Protein AF-A0A2S2NQ32-F1 (afdb_monomer_lite)

Foldseek 3Di:
DDPPDDPDPDPDDPQKDWDQDPCPPPDRFIWIAGNFDRDIDRDPVCVVVCVVPPDGDCDPVNVVVVVVVVVVVVVVVVVVVVVVVVVVVVVVVVVVVVVVVVVVVPPPPPDPPPPPDDD

Organism: Schizaphis graminum (NCBI:txid13262)

pLDDT: mean 71.57, std 14.32, range [39.19, 91.56]

Structure (mmCIF, N/CA/C/O backbone):
data_AF-A0A2S2NQ32-F1
#
_entry.id   AF-A0A2S2NQ32-F1
#
loop_
_atom_site.group_PDB
_atom_site.id
_atom_site.type_symbol
_atom_site.label_atom_id
_atom_site.label_alt_id
_atom_site.label_comp_id
_atom_site.label_asym_id
_atom_site.label_entity_id
_atom_site.label_seq_id
_atom_site.pdbx_PDB_ins_code
_atom_site.Cartn_x
_atom_site.Cartn_y
_atom_site.Cartn_z
_atom_site.occupancy
_atom_site.B_iso_or_equiv
_atom_site.auth_seq_id
_atom_site.auth_comp_id
_atom_site.auth_asym_id
_atom_site.auth_atom_id
_atom_site.pdbx_PDB_model_num
ATOM 1 N N . MET A 1 1 ? 48.044 15.699 -13.638 1.00 43.38 1 MET A N 1
ATOM 2 C CA . MET A 1 1 ? 47.416 14.670 -12.779 1.00 43.38 1 MET A CA 1
ATOM 3 C C . MET A 1 1 ? 45.941 14.595 -13.127 1.00 43.38 1 MET A C 1
ATOM 5 O O . MET A 1 1 ? 45.157 15.429 -12.687 1.00 43.38 1 MET A O 1
ATOM 9 N N . GLU A 1 2 ? 45.592 13.663 -14.004 1.00 52.75 2 GLU A N 1
ATOM 10 C CA . GLU A 1 2 ? 44.228 13.466 -14.485 1.00 52.75 2 GLU A CA 1
ATOM 11 C C . GLU A 1 2 ? 43.425 12.747 -13.394 1.00 52.75 2 GLU A C 1
ATOM 13 O O . GLU A 1 2 ? 43.800 11.669 -12.929 1.00 52.75 2 GLU A O 1
ATOM 18 N N . LYS A 1 3 ? 42.370 13.391 -12.887 1.00 52.25 3 LYS A N 1
ATOM 19 C CA . LYS A 1 3 ? 41.535 12.819 -11.828 1.00 52.25 3 LYS A CA 1
ATOM 20 C C . LYS A 1 3 ? 40.722 11.676 -12.428 1.00 52.25 3 LYS A C 1
ATOM 22 O O . LYS A 1 3 ? 39.690 11.919 -13.048 1.00 52.25 3 LYS A O 1
ATOM 27 N N . VAL A 1 4 ? 41.179 10.444 -12.215 1.00 55.91 4 VAL A N 1
ATOM 28 C CA . VAL A 1 4 ? 40.434 9.217 -12.522 1.00 55.91 4 VAL A CA 1
ATOM 29 C C . VAL A 1 4 ? 39.091 9.280 -11.790 1.00 55.91 4 VAL A C 1
ATOM 31 O O . VAL A 1 4 ? 39.010 9.101 -10.572 1.00 55.91 4 VAL A O 1
ATOM 34 N N . GLN A 1 5 ? 38.028 9.612 -12.523 1.00 61.28 5 GLN A N 1
ATOM 35 C CA . GLN A 1 5 ? 36.674 9.604 -11.987 1.00 61.28 5 GLN A CA 1
ATOM 36 C C . GLN A 1 5 ? 36.312 8.158 -11.654 1.00 61.28 5 GLN A C 1
ATOM 38 O O . GLN A 1 5 ? 36.263 7.296 -12.529 1.00 61.28 5 GLN A O 1
ATOM 43 N N . LYS A 1 6 ? 36.075 7.887 -10.367 1.00 56.34 6 LYS A N 1
ATOM 44 C CA . LYS A 1 6 ? 35.611 6.578 -9.898 1.00 56.34 6 LYS A CA 1
AT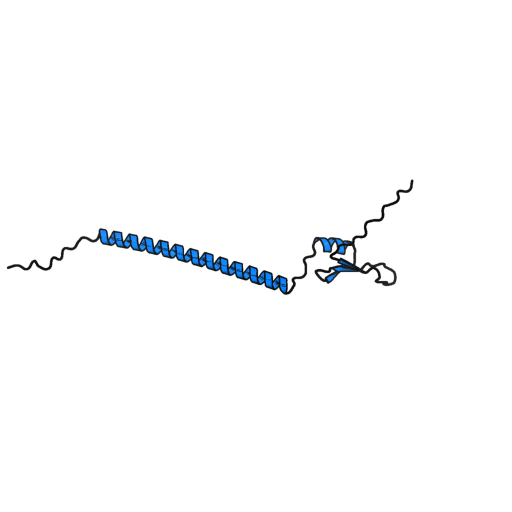OM 45 C C . LYS A 1 6 ? 34.340 6.185 -10.669 1.00 56.34 6 LYS A C 1
ATOM 47 O O . LYS A 1 6 ? 33.470 7.046 -10.842 1.00 56.34 6 LYS A O 1
ATOM 52 N N . PRO A 1 7 ? 34.192 4.918 -11.097 1.00 55.25 7 PRO A N 1
ATOM 53 C CA . PRO A 1 7 ? 32.995 4.477 -11.799 1.00 55.25 7 PRO A CA 1
ATOM 54 C C . PRO A 1 7 ? 31.773 4.739 -10.915 1.00 55.25 7 PRO A C 1
ATOM 56 O O . PRO A 1 7 ? 31.701 4.282 -9.771 1.00 55.25 7 PRO A O 1
ATOM 59 N N . LYS A 1 8 ? 30.827 5.538 -11.426 1.00 62.59 8 LYS A N 1
ATOM 60 C CA . LYS A 1 8 ? 29.563 5.812 -10.735 1.00 62.59 8 LYS A CA 1
ATOM 61 C C . LYS A 1 8 ? 28.878 4.469 -10.491 1.00 62.59 8 LYS A C 1
ATOM 63 O O . LYS A 1 8 ? 28.650 3.720 -11.439 1.00 62.59 8 LYS A O 1
ATOM 68 N N . LYS A 1 9 ? 28.580 4.164 -9.221 1.00 60.97 9 LYS A N 1
ATOM 69 C CA . LYS A 1 9 ? 27.850 2.951 -8.833 1.00 60.97 9 LYS A CA 1
ATOM 70 C C . LYS A 1 9 ? 26.595 2.853 -9.696 1.00 60.97 9 LYS A C 1
ATOM 72 O O . LYS A 1 9 ? 25.771 3.766 -9.689 1.00 60.97 9 LYS A O 1
ATOM 77 N N . ILE A 1 10 ? 26.490 1.770 -10.460 1.00 65.25 10 ILE A N 1
ATOM 78 C CA . ILE A 1 10 ? 25.322 1.491 -11.289 1.00 65.25 10 ILE A CA 1
ATOM 79 C C . ILE A 1 10 ? 24.126 1.406 -10.338 1.00 65.25 10 ILE A C 1
ATOM 81 O O . ILE A 1 10 ? 24.123 0.601 -9.408 1.00 65.25 10 ILE A O 1
ATOM 85 N N . PHE A 1 11 ? 23.146 2.290 -10.527 1.00 67.00 11 PHE A N 1
ATOM 86 C CA . PHE A 1 11 ? 21.887 2.258 -9.790 1.00 67.00 11 PHE A CA 1
ATOM 87 C C . PHE A 1 11 ? 21.207 0.913 -10.079 1.00 67.00 11 PHE A C 1
ATOM 89 O O . PHE A 1 11 ? 20.742 0.689 -11.191 1.00 67.00 11 PHE A O 1
ATOM 96 N N . ASN A 1 12 ? 21.219 -0.003 -9.108 1.00 66.56 12 ASN A N 1
ATOM 97 C CA . ASN A 1 12 ? 20.614 -1.331 -9.226 1.00 66.56 12 ASN A CA 1
ATOM 98 C C . ASN A 1 12 ? 19.696 -1.597 -8.025 1.00 66.56 12 ASN A C 1
ATOM 100 O O . ASN A 1 12 ? 20.055 -2.348 -7.113 1.00 66.56 12 ASN A O 1
ATOM 104 N N . PRO A 1 13 ? 18.548 -0.909 -7.943 1.00 72.19 13 PRO A N 1
ATOM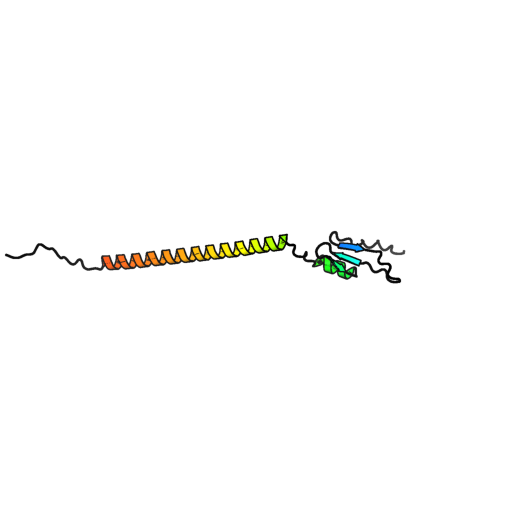 105 C CA . PRO A 1 13 ? 17.581 -1.196 -6.901 1.00 72.19 13 PRO A CA 1
ATOM 106 C C . PRO A 1 13 ? 16.965 -2.585 -7.107 1.00 72.19 13 PRO A C 1
ATOM 108 O O . PRO A 1 13 ? 16.488 -2.914 -8.188 1.00 72.19 13 PRO A O 1
ATOM 111 N N . GLN A 1 14 ? 16.866 -3.368 -6.033 1.00 75.12 14 GLN A N 1
ATOM 112 C CA . GLN A 1 14 ? 16.308 -4.732 -6.041 1.00 75.12 14 GLN A CA 1
ATOM 113 C C . GLN A 1 14 ? 14.833 -4.810 -6.495 1.00 75.12 14 GLN A C 1
ATOM 115 O O . GLN A 1 14 ? 14.289 -5.886 -6.746 1.00 75.12 14 GLN A O 1
ATOM 120 N N . THR A 1 15 ? 14.165 -3.662 -6.569 1.00 80.31 15 THR A N 1
ATOM 121 C CA . THR A 1 15 ? 12.739 -3.511 -6.865 1.00 80.31 15 THR A CA 1
ATOM 122 C C . THR A 1 15 ? 12.480 -3.092 -8.315 1.00 80.31 15 THR A C 1
ATOM 124 O O . THR A 1 15 ? 11.319 -3.035 -8.728 1.00 80.31 15 THR A O 1
ATOM 127 N N . MET A 1 16 ? 13.533 -2.835 -9.104 1.00 83.12 16 MET A N 1
ATOM 128 C CA . MET A 1 16 ? 13.421 -2.485 -10.520 1.00 83.12 16 MET A CA 1
ATOM 129 C C . MET A 1 16 ? 14.259 -3.407 -11.397 1.00 83.12 16 MET A C 1
ATOM 131 O O . MET A 1 16 ? 15.354 -3.819 -11.032 1.00 83.12 16 MET A O 1
ATOM 135 N N . VAL A 1 17 ? 13.742 -3.691 -12.585 1.00 85.62 17 VAL A N 1
ATOM 136 C CA . VAL A 1 17 ? 14.449 -4.415 -13.640 1.00 85.62 17 VAL A CA 1
ATOM 137 C C . VAL A 1 17 ? 14.853 -3.409 -14.708 1.00 85.62 17 VAL A C 1
ATOM 139 O O . VAL A 1 17 ? 14.014 -2.632 -15.163 1.00 85.62 17 VAL A O 1
ATOM 142 N N . ARG A 1 18 ? 16.133 -3.410 -15.085 1.00 84.81 18 ARG A N 1
ATOM 143 C CA . ARG A 1 18 ? 16.690 -2.568 -16.147 1.00 84.81 18 ARG A CA 1
ATOM 144 C C . ARG A 1 18 ? 16.816 -3.381 -17.433 1.00 84.81 18 ARG A C 1
ATOM 146 O O . ARG A 1 18 ? 17.389 -4.464 -17.417 1.00 84.81 18 ARG A O 1
ATOM 153 N N . TYR A 1 19 ? 16.322 -2.832 -18.532 1.00 81.62 19 TYR A N 1
ATOM 154 C CA . TYR A 1 19 ? 16.471 -3.350 -19.885 1.00 81.62 19 TYR A CA 1
ATOM 155 C C . TYR A 1 19 ? 17.344 -2.373 -20.672 1.00 81.62 19 TYR A C 1
ATOM 157 O O . TYR A 1 19 ? 16.933 -1.245 -20.956 1.00 81.62 19 TYR A O 1
ATOM 165 N N . ASP A 1 20 ? 18.569 -2.800 -20.977 1.00 70.50 20 ASP A N 1
ATOM 166 C CA . ASP A 1 20 ? 19.598 -1.958 -21.598 1.00 70.50 20 ASP A CA 1
ATOM 167 C C . ASP A 1 20 ? 19.606 -1.990 -23.131 1.00 70.50 20 ASP A C 1
ATOM 169 O O . ASP A 1 20 ? 20.306 -1.201 -23.762 1.00 70.50 20 ASP A O 1
ATOM 173 N N . GLU A 1 21 ? 18.783 -2.842 -23.741 1.00 63.41 21 GLU A N 1
ATOM 174 C CA . GLU A 1 21 ? 18.929 -3.222 -25.150 1.00 63.41 21 GLU A CA 1
ATOM 175 C C . GLU A 1 21 ? 17.693 -2.928 -26.005 1.00 63.41 21 GLU A C 1
ATOM 177 O O . GLU A 1 21 ? 17.364 -3.674 -26.925 1.00 63.41 21 GLU A O 1
ATOM 182 N N . VAL A 1 22 ? 1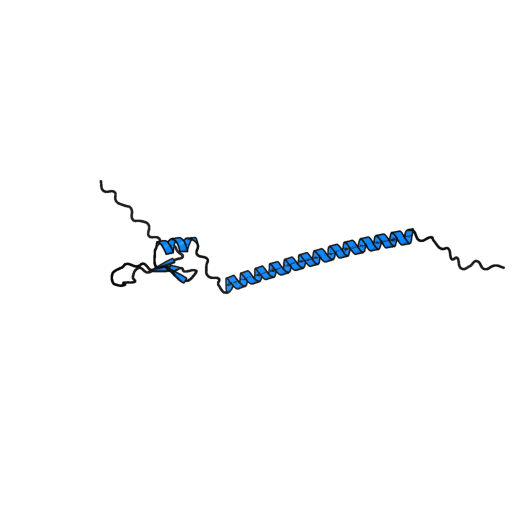6.999 -1.813 -25.764 1.00 59.12 22 VAL A N 1
ATOM 183 C CA . VAL A 1 22 ? 16.027 -1.341 -26.762 1.00 59.12 22 VAL A CA 1
ATOM 184 C C . VAL A 1 22 ? 16.776 -0.517 -27.800 1.00 59.12 22 VAL A C 1
ATOM 186 O O . VAL A 1 22 ? 16.881 0.704 -27.706 1.00 59.12 22 VAL A O 1
ATOM 189 N N . VAL A 1 23 ? 17.351 -1.222 -28.780 1.00 53.75 23 VAL A N 1
ATOM 190 C CA . VAL A 1 23 ? 18.078 -0.664 -29.930 1.00 53.75 23 VAL A CA 1
ATOM 191 C C . VAL A 1 23 ? 17.083 0.023 -30.874 1.00 53.75 23 VAL A C 1
ATOM 193 O O . VAL A 1 23 ? 16.790 -0.432 -31.976 1.00 53.75 23 VAL A O 1
ATOM 196 N N . ALA A 1 24 ? 16.524 1.150 -30.439 1.00 55.53 24 ALA A N 1
ATOM 197 C CA . ALA A 1 24 ? 15.772 2.054 -31.295 1.00 55.53 24 ALA A CA 1
ATOM 198 C C . ALA A 1 24 ? 16.752 3.033 -31.951 1.00 55.53 24 ALA A C 1
ATOM 200 O O . ALA A 1 24 ? 16.918 4.161 -31.500 1.00 55.53 24 ALA A O 1
ATOM 201 N N . LYS A 1 25 ? 17.426 2.538 -32.993 1.00 58.47 25 LYS A N 1
ATOM 202 C CA . LYS A 1 25 ? 18.181 3.217 -34.061 1.00 58.47 25 LYS A CA 1
ATOM 203 C C . LYS A 1 25 ? 19.177 4.349 -33.764 1.00 58.47 25 LYS A C 1
ATOM 205 O O . LYS A 1 25 ? 20.033 4.482 -34.614 1.00 58.47 25 LYS A O 1
ATOM 210 N N . ASN A 1 26 ? 19.155 5.107 -32.665 1.00 53.25 26 ASN A N 1
ATOM 211 C CA . ASN A 1 26 ? 20.183 6.119 -32.345 1.00 53.25 26 ASN A CA 1
ATOM 212 C C . ASN A 1 26 ? 20.238 6.563 -30.867 1.00 53.25 26 ASN A C 1
ATOM 214 O O . ASN A 1 26 ? 21.214 7.196 -30.476 1.00 53.25 26 ASN A O 1
ATOM 218 N N . ASP A 1 27 ? 19.278 6.182 -30.015 1.00 62.78 27 ASP A N 1
ATOM 219 C CA . ASP A 1 27 ? 19.290 6.571 -28.599 1.00 62.78 27 ASP A CA 1
ATOM 220 C C . ASP A 1 27 ? 19.373 5.337 -27.697 1.00 62.78 27 ASP A C 1
ATOM 222 O O . ASP A 1 27 ? 18.472 4.496 -27.696 1.00 62.78 27 ASP A O 1
ATOM 226 N N . LYS A 1 28 ? 20.422 5.242 -26.871 1.00 63.41 28 LYS A N 1
ATOM 227 C CA . LYS A 1 28 ? 20.516 4.243 -25.793 1.00 63.41 28 LYS A CA 1
ATOM 228 C C . LYS A 1 28 ? 19.483 4.565 -24.704 1.00 63.41 28 LYS A C 1
ATOM 230 O O . LYS A 1 28 ? 19.808 5.182 -23.690 1.00 63.41 28 LYS A O 1
ATOM 235 N N . LYS A 1 29 ? 18.221 4.192 -24.919 1.00 69.38 29 LYS A N 1
ATOM 236 C CA . LYS A 1 29 ? 17.141 4.363 -23.939 1.00 69.38 29 LYS A CA 1
ATOM 237 C C . LYS A 1 29 ? 17.099 3.134 -23.037 1.00 69.38 29 LYS A C 1
ATOM 239 O O . LYS A 1 29 ? 16.719 2.053 -23.470 1.00 69.38 29 LYS A O 1
ATOM 244 N N . SER A 1 30 ? 17.499 3.315 -21.777 1.00 76.81 30 SER A N 1
ATOM 245 C CA . SER A 1 30 ? 17.315 2.284 -20.751 1.00 76.81 30 SER A CA 1
ATOM 246 C C . SER A 1 30 ? 15.853 2.272 -20.315 1.00 76.81 30 SER A C 1
ATOM 248 O O . SER A 1 30 ? 15.325 3.289 -19.858 1.00 76.81 30 SER A O 1
ATOM 250 N N . ILE A 1 31 ? 15.193 1.129 -20.477 1.00 86.69 31 ILE A N 1
ATOM 251 C CA . ILE A 1 31 ? 13.835 0.925 -19.978 1.00 86.69 31 ILE A CA 1
ATOM 252 C C . ILE A 1 31 ? 13.928 0.311 -18.589 1.00 86.69 31 ILE A C 1
ATOM 254 O O . ILE A 1 31 ? 14.678 -0.631 -18.358 1.00 86.69 31 ILE A O 1
ATOM 258 N N . TRP A 1 32 ? 13.147 0.834 -17.657 1.00 88.00 32 TRP A N 1
ATOM 259 C CA . TRP A 1 32 ? 13.078 0.354 -16.286 1.00 88.00 32 TRP A CA 1
ATOM 260 C C . TRP A 1 32 ? 11.661 -0.108 -15.990 1.00 88.00 32 TRP A C 1
ATOM 262 O O . TRP A 1 32 ? 10.703 0.589 -16.309 1.00 88.00 32 TRP A O 1
ATOM 272 N N . VAL A 1 33 ? 11.511 -1.265 -15.357 1.00 88.50 33 VAL A N 1
ATOM 273 C CA . VAL A 1 33 ? 10.201 -1.799 -14.971 1.00 88.50 33 VAL A CA 1
ATOM 274 C C . VAL A 1 33 ? 10.179 -2.040 -13.473 1.00 88.50 33 VAL A C 1
ATOM 276 O O . VAL A 1 33 ? 11.062 -2.696 -12.920 1.00 88.50 33 VAL A O 1
ATOM 279 N N . CYS A 1 34 ? 9.170 -1.496 -12.798 1.00 88.69 34 CYS A N 1
ATOM 280 C CA . CYS A 1 34 ? 8.984 -1.714 -11.369 1.00 88.69 34 CYS A CA 1
ATOM 281 C C . CYS A 1 34 ? 8.359 -3.078 -11.092 1.00 88.69 34 CYS A C 1
ATOM 283 O O . CYS A 1 34 ? 7.284 -3.388 -11.596 1.00 88.69 34 CYS A O 1
ATOM 285 N N . LYS A 1 35 ? 8.976 -3.867 -10.211 1.00 85.62 35 LYS A N 1
ATOM 286 C CA . LYS A 1 35 ? 8.459 -5.182 -9.808 1.00 85.62 35 LYS A CA 1
ATOM 287 C C . LYS A 1 35 ? 7.124 -5.096 -9.061 1.00 85.62 35 LYS A C 1
ATOM 289 O O . LYS A 1 35 ? 6.357 -6.052 -9.063 1.00 85.62 35 LYS A O 1
ATOM 294 N N . PHE A 1 36 ? 6.853 -3.973 -8.399 1.00 83.75 36 PHE A N 1
ATOM 295 C CA . PHE A 1 36 ? 5.706 -3.841 -7.502 1.00 83.75 36 PHE A CA 1
ATOM 296 C C . PHE A 1 36 ? 4.443 -3.295 -8.157 1.00 83.75 36 PHE A C 1
ATOM 298 O O . PHE A 1 36 ? 3.342 -3.679 -7.768 1.00 83.75 36 PHE A O 1
ATOM 305 N N . CYS A 1 37 ? 4.584 -2.380 -9.109 1.00 85.94 37 CYS A N 1
ATOM 306 C CA . CYS A 1 37 ? 3.449 -1.753 -9.784 1.00 85.94 37 CYS A CA 1
ATOM 307 C C . CYS A 1 37 ? 3.478 -1.937 -11.304 1.00 85.94 37 CYS A C 1
ATOM 309 O O . CYS A 1 37 ? 2.589 -1.434 -11.983 1.00 85.94 37 CYS A O 1
ATOM 311 N N . LEU A 1 38 ? 4.488 -2.640 -11.836 1.00 86.56 38 LEU A N 1
ATOM 312 C CA . LEU A 1 38 ? 4.664 -2.933 -13.263 1.00 86.56 38 LEU A CA 1
ATOM 313 C C . LEU A 1 38 ? 4.712 -1.682 -14.156 1.00 86.56 38 LEU A C 1
ATOM 315 O O . LEU A 1 38 ? 4.550 -1.769 -15.369 1.00 86.56 38 LEU A O 1
ATOM 319 N N . THR A 1 39 ? 4.963 -0.509 -13.568 1.00 88.12 39 THR A N 1
ATOM 320 C CA . THR A 1 39 ? 5.112 0.739 -14.315 1.00 88.12 39 THR A CA 1
ATOM 321 C C . THR A 1 39 ? 6.418 0.719 -15.097 1.00 88.12 39 THR A C 1
ATOM 323 O O . THR A 1 39 ? 7.481 0.426 -14.541 1.00 88.12 39 THR A O 1
ATOM 326 N N . VAL A 1 40 ? 6.315 1.052 -16.383 1.00 89.06 40 VAL A N 1
ATOM 327 C CA . VAL A 1 40 ? 7.442 1.207 -17.302 1.00 89.06 40 VAL A CA 1
ATOM 328 C C . VAL A 1 40 ? 7.945 2.645 -17.226 1.00 89.06 40 VAL A C 1
ATOM 330 O O . VAL A 1 40 ? 7.171 3.592 -17.354 1.00 89.06 40 VAL A O 1
ATOM 333 N N . LEU A 1 41 ? 9.243 2.815 -17.013 1.00 89.19 41 LEU A N 1
ATOM 334 C CA . LEU A 1 41 ? 9.910 4.101 -16.865 1.00 89.19 41 LEU A CA 1
ATOM 335 C C . LEU A 1 41 ? 11.024 4.196 -17.902 1.00 89.19 41 LEU A C 1
ATOM 337 O O . LEU A 1 41 ? 11.857 3.303 -18.031 1.00 89.19 41 LEU A O 1
ATOM 341 N N . LEU A 1 42 ? 11.038 5.299 -18.641 1.00 87.69 42 LEU A N 1
ATOM 342 C CA . LEU A 1 42 ? 11.923 5.490 -19.795 1.00 87.69 42 LEU A CA 1
ATOM 343 C C . LEU A 1 42 ? 13.203 6.267 -19.453 1.00 87.69 42 LEU A C 1
ATOM 345 O O . LEU A 1 42 ? 13.969 6.633 -20.340 1.00 87.69 42 LEU A O 1
ATOM 349 N N . SER A 1 43 ? 13.412 6.574 -18.171 1.00 84.00 43 SER A N 1
ATOM 350 C CA . SER A 1 43 ? 14.532 7.376 -17.689 1.00 84.00 43 SER A CA 1
ATOM 351 C C . SER A 1 43 ? 15.050 6.841 -16.352 1.00 84.00 43 SER A C 1
ATOM 353 O O . SER A 1 43 ? 14.241 6.512 -15.477 1.00 84.00 43 SER A O 1
ATOM 355 N N . PRO A 1 44 ? 16.380 6.838 -16.133 1.00 83.69 44 PRO A N 1
ATOM 356 C CA . PRO A 1 44 ? 16.969 6.533 -14.833 1.00 83.69 44 PRO A CA 1
ATOM 357 C C . PRO A 1 44 ? 16.463 7.456 -13.717 1.00 83.69 44 PRO A C 1
ATOM 359 O O . PRO A 1 44 ? 16.249 7.010 -12.595 1.00 83.69 44 PRO A O 1
ATOM 362 N N . VAL A 1 45 ? 16.220 8.738 -14.012 1.00 85.38 45 VAL A N 1
ATOM 363 C CA . VAL A 1 45 ? 15.720 9.711 -13.021 1.00 85.38 45 VAL A CA 1
ATOM 364 C C . VAL A 1 45 ? 14.301 9.348 -12.585 1.00 85.38 45 VAL A C 1
ATOM 366 O O . VAL A 1 45 ? 13.973 9.378 -11.396 1.00 85.38 45 VAL A O 1
ATOM 369 N N . SER A 1 46 ? 13.466 8.936 -13.540 1.00 87.69 46 SER A N 1
ATOM 370 C CA . SER A 1 46 ? 12.123 8.433 -13.258 1.00 87.69 46 SER A CA 1
ATOM 371 C C . SER A 1 46 ? 12.174 7.142 -12.442 1.00 87.69 46 SER A C 1
ATOM 373 O O . SER A 1 46 ? 11.390 6.988 -11.515 1.00 87.69 46 SER A O 1
ATOM 375 N N . ALA A 1 47 ? 13.124 6.244 -12.715 1.00 86.69 47 ALA A N 1
ATOM 376 C CA . ALA A 1 47 ? 13.329 5.026 -11.930 1.00 86.69 47 ALA A CA 1
ATOM 377 C C . ALA A 1 47 ? 13.717 5.316 -10.471 1.00 86.69 47 ALA A C 1
ATOM 379 O O . ALA A 1 47 ? 13.142 4.732 -9.556 1.00 86.69 47 ALA A O 1
ATOM 380 N N . VAL A 1 48 ? 14.627 6.265 -10.234 1.00 86.00 48 VAL A N 1
ATOM 381 C CA . VAL A 1 48 ? 15.045 6.675 -8.880 1.00 86.00 48 VAL A CA 1
ATOM 382 C C . VAL A 1 48 ? 13.889 7.300 -8.099 1.00 86.00 48 VAL A C 1
ATOM 384 O O . VAL A 1 48 ? 13.630 6.923 -6.956 1.00 86.00 48 VAL A O 1
ATOM 387 N N . THR A 1 49 ? 13.174 8.241 -8.714 1.00 88.44 49 THR A N 1
ATOM 388 C CA . THR A 1 49 ? 12.024 8.905 -8.078 1.00 88.44 49 THR A CA 1
ATOM 389 C C . THR A 1 49 ? 10.893 7.918 -7.816 1.00 88.44 49 THR A C 1
ATOM 391 O O . THR A 1 49 ? 10.338 7.888 -6.720 1.00 88.44 49 THR A O 1
ATOM 394 N N . HIS A 1 50 ? 10.600 7.040 -8.774 1.00 88.62 50 HIS A N 1
ATOM 395 C CA . HIS A 1 50 ? 9.602 6.000 -8.605 1.00 88.62 50 HIS A CA 1
ATOM 396 C C . HIS A 1 50 ? 9.983 5.022 -7.493 1.00 88.62 50 HIS A C 1
ATOM 398 O O . HIS A 1 50 ? 9.149 4.736 -6.648 1.00 88.62 50 HIS A O 1
ATOM 404 N N . HIS A 1 51 ? 11.233 4.560 -7.427 1.00 85.00 51 HIS A N 1
ATOM 405 C CA . HIS A 1 51 ? 11.709 3.683 -6.355 1.00 85.00 51 HIS A CA 1
ATOM 406 C C . HIS A 1 51 ? 11.428 4.252 -4.957 1.00 85.00 51 HIS A C 1
ATOM 408 O O . HIS A 1 51 ? 11.015 3.515 -4.064 1.00 85.00 51 HIS A O 1
ATOM 414 N N . ALA A 1 52 ? 11.649 5.555 -4.762 1.00 84.44 52 ALA A N 1
ATOM 415 C CA . ALA A 1 52 ? 11.465 6.209 -3.469 1.00 84.44 52 ALA A CA 1
ATOM 416 C C . ALA A 1 52 ? 9.994 6.269 -3.018 1.00 84.44 52 ALA A C 1
ATOM 418 O O . ALA A 1 52 ? 9.721 6.222 -1.821 1.00 84.44 52 ALA A O 1
ATOM 419 N N . PHE A 1 53 ? 9.050 6.356 -3.960 1.00 85.00 53 PHE A N 1
ATOM 420 C CA . PHE A 1 53 ? 7.630 6.591 -3.665 1.00 85.00 53 PHE A CA 1
ATOM 421 C C . PHE A 1 53 ? 6.693 5.481 -4.150 1.00 85.00 53 PHE A C 1
ATOM 423 O O . PHE A 1 53 ? 5.474 5.595 -3.993 1.00 85.00 53 PHE A O 1
ATOM 430 N N . CYS A 1 54 ? 7.227 4.413 -4.745 1.00 85.62 54 CYS A N 1
ATOM 431 C CA . CYS A 1 54 ? 6.433 3.332 -5.305 1.00 85.62 54 CYS A CA 1
ATOM 432 C C . CYS A 1 54 ? 5.627 2.667 -4.194 1.00 85.62 54 CYS A C 1
ATOM 434 O O . CYS A 1 54 ? 6.167 2.032 -3.286 1.00 85.62 54 CYS A O 1
ATOM 436 N N . LYS A 1 55 ? 4.305 2.790 -4.295 1.00 80.31 55 LYS A N 1
ATOM 437 C CA . LYS A 1 55 ? 3.390 1.984 -3.502 1.00 80.31 55 LYS A CA 1
ATOM 438 C C . LYS A 1 55 ? 3.142 0.696 -4.277 1.00 80.31 55 LYS A C 1
ATOM 440 O O . LYS A 1 55 ? 2.770 0.776 -5.451 1.00 80.31 55 LYS A O 1
ATOM 445 N N . PRO A 1 56 ? 3.338 -0.480 -3.661 1.00 71.50 56 PRO A N 1
ATOM 446 C CA . PRO A 1 56 ? 3.032 -1.724 -4.335 1.00 71.50 56 PRO A CA 1
ATOM 447 C C . PRO A 1 56 ? 1.570 -1.742 -4.747 1.00 71.50 56 PRO A C 1
ATOM 449 O O . PRO A 1 56 ? 0.700 -1.298 -3.991 1.00 71.50 56 PRO A O 1
ATOM 452 N N . ALA A 1 57 ? 1.314 -2.235 -5.960 1.00 70.44 57 ALA A N 1
ATOM 453 C CA . ALA A 1 57 ? -0.046 -2.366 -6.439 1.00 70.44 57 ALA A CA 1
ATOM 454 C C . ALA A 1 57 ? -0.840 -3.208 -5.425 1.00 70.44 57 ALA A C 1
ATOM 456 O O . ALA A 1 57 ? -0.340 -4.242 -4.959 1.00 70.44 57 ALA A O 1
ATOM 457 N N . PRO A 1 58 ? -2.052 -2.774 -5.037 1.00 67.69 58 PRO A N 1
ATOM 458 C CA . PRO A 1 58 ? -2.861 -3.530 -4.101 1.00 67.69 58 PRO A CA 1
ATOM 459 C C . PRO A 1 58 ? -3.150 -4.905 -4.707 1.00 67.69 58 PRO A C 1
ATOM 461 O O . PRO A 1 58 ? -3.796 -5.041 -5.743 1.00 67.69 58 PRO A O 1
ATOM 464 N N . THR A 1 59 ? -2.643 -5.945 -4.057 1.00 75.25 59 THR A N 1
ATOM 465 C CA . THR A 1 59 ? -2.925 -7.328 -4.436 1.00 75.25 59 THR A CA 1
ATOM 466 C C . THR A 1 59 ? -4.304 -7.728 -3.916 1.00 75.25 59 THR A C 1
ATOM 468 O O . THR A 1 59 ? -4.769 -7.207 -2.900 1.00 75.25 59 THR A O 1
ATOM 471 N N . LYS A 1 60 ? -4.938 -8.736 -4.533 1.00 79.00 60 LYS A N 1
ATOM 472 C CA . LYS A 1 60 ? -6.186 -9.334 -4.006 1.00 79.00 60 LYS A CA 1
ATOM 473 C C . LYS A 1 60 ? -6.064 -9.742 -2.528 1.00 79.00 60 LYS A C 1
ATOM 475 O O . LYS A 1 60 ? -7.030 -9.695 -1.773 1.00 79.00 60 LYS A O 1
ATOM 480 N N . ARG A 1 61 ? -4.860 -10.141 -2.099 1.00 80.75 61 ARG A N 1
ATOM 481 C CA . ARG A 1 61 ? -4.570 -10.475 -0.701 1.00 80.75 61 ARG A CA 1
ATOM 482 C C . ARG A 1 61 ? -4.532 -9.232 0.186 1.00 80.75 61 ARG A C 1
ATOM 484 O O . ARG A 1 61 ? -5.121 -9.258 1.262 1.00 80.75 61 ARG A O 1
ATOM 491 N N . SER A 1 62 ? -3.860 -8.158 -0.232 1.00 82.62 62 SER A N 1
ATOM 492 C CA . SER A 1 62 ? -3.774 -6.937 0.577 1.00 82.62 62 SER A CA 1
ATOM 493 C C . SER A 1 62 ? -5.127 -6.248 0.723 1.00 82.62 62 SER A C 1
ATOM 495 O O . SER A 1 62 ? -5.437 -5.779 1.814 1.00 82.62 62 SER A O 1
ATOM 497 N N . THR A 1 63 ? -5.959 -6.248 -0.323 1.00 83.88 63 THR A N 1
ATOM 498 C CA . THR A 1 63 ? -7.330 -5.718 -0.243 1.00 83.88 63 THR A CA 1
ATOM 499 C C . THR A 1 63 ? -8.190 -6.549 0.704 1.00 83.88 63 THR A C 1
ATOM 501 O O . THR A 1 63 ? -8.864 -5.995 1.568 1.00 83.88 63 THR A O 1
ATOM 504 N N . ARG A 1 64 ? -8.094 -7.885 0.647 1.00 88.12 64 ARG A N 1
ATOM 505 C CA . ARG A 1 64 ? -8.770 -8.769 1.609 1.00 88.12 64 ARG A CA 1
ATOM 506 C C . ARG A 1 64 ? -8.355 -8.469 3.052 1.00 88.12 64 ARG A C 1
ATOM 508 O O . ARG A 1 64 ? -9.216 -8.383 3.919 1.00 88.12 64 ARG A O 1
ATOM 515 N N . ILE A 1 65 ? -7.059 -8.284 3.312 1.00 86.88 65 ILE A N 1
ATOM 516 C CA . ILE A 1 65 ? -6.549 -7.947 4.652 1.00 86.88 65 ILE A CA 1
ATOM 517 C C . ILE A 1 65 ? -7.079 -6.585 5.119 1.00 86.88 65 ILE A C 1
ATOM 519 O O . ILE A 1 65 ? -7.474 -6.457 6.275 1.00 86.88 65 ILE A O 1
ATOM 523 N N . GLN A 1 66 ? -7.119 -5.577 4.242 1.00 86.94 66 GLN A N 1
ATOM 524 C CA . GLN A 1 66 ? -7.693 -4.268 4.571 1.00 86.94 66 GLN A CA 1
ATOM 525 C C . GLN A 1 66 ? -9.178 -4.373 4.928 1.00 86.94 66 GLN A C 1
ATOM 527 O O . GLN A 1 66 ? -9.590 -3.824 5.946 1.00 86.94 66 GLN A O 1
ATOM 532 N N . ASN A 1 67 ? -9.952 -5.143 4.162 1.00 90.12 67 ASN A N 1
ATOM 533 C CA . ASN A 1 67 ? -11.375 -5.350 4.429 1.00 90.12 67 ASN A CA 1
ATOM 534 C C . ASN A 1 67 ? -11.613 -6.066 5.765 1.00 90.12 67 ASN A C 1
ATOM 536 O O . ASN A 1 67 ? -12.512 -5.682 6.507 1.00 90.12 67 ASN A O 1
ATOM 540 N N . ILE A 1 68 ? -10.791 -7.067 6.103 1.00 91.31 68 ILE A N 1
ATOM 541 C CA . ILE A 1 68 ? -10.871 -7.759 7.401 1.00 91.31 68 ILE A CA 1
ATOM 542 C C . ILE A 1 68 ? -10.613 -6.775 8.546 1.00 91.31 68 ILE A C 1
ATOM 544 O O . ILE A 1 68 ? -11.406 -6.706 9.480 1.00 91.31 68 ILE A O 1
ATOM 548 N N . ARG A 1 69 ? -9.556 -5.961 8.448 1.00 91.56 69 ARG A N 1
ATOM 549 C CA . ARG A 1 69 ? -9.236 -4.950 9.469 1.00 91.56 69 ARG A CA 1
ATOM 550 C C . ARG A 1 69 ? -10.348 -3.914 9.617 1.00 91.56 69 ARG A C 1
ATOM 552 O O . ARG A 1 69 ? -10.711 -3.572 10.737 1.00 91.56 69 ARG A O 1
ATOM 559 N N . ALA A 1 70 ? -10.912 -3.445 8.504 1.00 90.06 70 ALA A N 1
ATOM 560 C CA . ALA A 1 70 ? -12.037 -2.516 8.521 1.00 90.06 70 ALA A CA 1
ATOM 561 C C . ALA A 1 70 ? -13.274 -3.140 9.197 1.00 90.06 70 ALA A C 1
ATOM 563 O O . ALA A 1 70 ? -13.904 -2.515 10.051 1.00 90.06 70 ALA A O 1
ATOM 564 N N . ALA A 1 71 ? -13.582 -4.405 8.900 1.00 89.69 71 ALA A N 1
ATOM 565 C CA . ALA A 1 71 ? -14.683 -5.119 9.543 1.00 89.69 71 ALA A CA 1
ATOM 566 C C . ALA A 1 71 ? -14.462 -5.300 11.056 1.00 89.69 71 ALA A C 1
ATOM 568 O O . ALA A 1 71 ? -15.392 -5.120 11.839 1.00 89.69 71 ALA A O 1
ATOM 569 N N . GLU A 1 72 ? -13.237 -5.600 11.495 1.00 91.12 72 GLU A N 1
ATOM 570 C CA . GLU A 1 72 ? -12.896 -5.680 12.921 1.00 91.12 72 GLU A CA 1
ATOM 571 C C . GLU A 1 72 ? -13.057 -4.335 13.636 1.00 91.12 72 GLU A C 1
ATOM 573 O O . GLU A 1 72 ? -13.546 -4.297 14.766 1.00 91.12 72 GLU A O 1
ATOM 578 N N . THR A 1 73 ? -12.686 -3.224 12.992 1.00 88.81 73 THR A N 1
ATOM 579 C CA . THR A 1 73 ? -12.890 -1.891 13.576 1.00 88.81 73 THR A CA 1
ATOM 580 C C . THR A 1 73 ? -14.367 -1.552 13.753 1.00 88.81 73 THR A C 1
ATOM 582 O O . THR A 1 73 ? -14.729 -0.985 14.782 1.00 88.81 73 THR A O 1
ATOM 585 N N . ILE A 1 74 ? -15.223 -1.956 12.808 1.00 88.12 74 ILE A N 1
ATOM 586 C CA . ILE A 1 74 ? -16.674 -1.762 12.910 1.00 88.12 74 ILE A CA 1
ATOM 587 C C . ILE A 1 74 ? -17.236 -2.591 14.068 1.00 88.12 74 ILE A C 1
ATOM 589 O O . ILE A 1 74 ? -17.907 -2.034 14.933 1.00 88.12 74 ILE A O 1
ATOM 593 N N . LYS A 1 75 ? -16.875 -3.878 14.163 1.00 89.25 75 LYS A N 1
ATOM 594 C CA . LYS A 1 75 ? -17.312 -4.749 15.269 1.00 89.25 75 LYS A CA 1
ATOM 595 C C . LYS A 1 75 ? -16.923 -4.194 16.640 1.00 89.25 75 LYS A C 1
ATOM 597 O O . LYS A 1 75 ? -17.754 -4.133 17.539 1.00 89.25 75 LYS A O 1
ATOM 602 N N . LYS A 1 76 ? -15.682 -3.719 16.796 1.00 89.44 76 LYS A N 1
ATOM 603 C CA . LYS A 1 76 ? -15.229 -3.089 18.049 1.00 89.44 76 LYS A CA 1
ATOM 604 C C . LYS A 1 76 ? -16.010 -1.814 18.371 1.00 89.44 76 LYS A C 1
ATOM 606 O O . LYS A 1 76 ? -16.344 -1.579 19.529 1.00 89.44 76 LYS A O 1
ATOM 611 N N . ALA A 1 77 ? -16.310 -0.987 17.369 1.00 84.81 77 ALA A N 1
ATOM 612 C CA . ALA A 1 77 ? -17.111 0.219 17.568 1.00 84.81 77 ALA A CA 1
ATOM 613 C C . ALA A 1 77 ? -18.548 -0.115 18.009 1.00 84.81 77 ALA A C 1
ATOM 615 O O . ALA A 1 77 ? -19.078 0.530 18.916 1.00 84.81 77 ALA A O 1
ATOM 616 N N . GLU A 1 78 ? -19.155 -1.149 17.424 1.00 86.56 78 GLU A N 1
ATOM 617 C CA . GLU A 1 78 ? -20.479 -1.645 17.812 1.00 86.56 78 GLU A CA 1
ATOM 618 C C . GLU A 1 78 ? -20.494 -2.192 19.246 1.00 86.56 78 GLU A C 1
ATOM 620 O O . GLU A 1 78 ? -21.388 -1.851 20.023 1.00 86.56 78 GLU A O 1
ATOM 625 N N . GLU A 1 79 ? -19.481 -2.966 19.645 1.00 83.88 79 GLU A N 1
ATOM 626 C CA . GLU A 1 79 ? -19.331 -3.463 21.020 1.00 83.88 79 GLU A CA 1
ATOM 627 C C . GLU A 1 79 ? -19.218 -2.321 22.039 1.00 83.88 79 GLU A C 1
ATOM 629 O O . GLU A 1 79 ? -19.879 -2.346 23.082 1.00 83.88 79 GLU A O 1
ATOM 634 N N . ILE A 1 80 ? -18.443 -1.276 21.729 1.00 81.56 80 ILE A N 1
ATOM 635 C CA . ILE A 1 80 ? -18.311 -0.088 22.587 1.00 81.56 80 ILE A CA 1
ATOM 636 C C . ILE A 1 80 ? -19.659 0.635 22.722 1.00 81.56 80 ILE A C 1
ATOM 638 O O . ILE A 1 80 ? -20.052 1.015 23.829 1.00 81.56 80 ILE A O 1
ATOM 642 N N . GLN A 1 81 ? -20.407 0.792 21.626 1.00 76.25 81 GLN A N 1
ATOM 643 C CA . GLN A 1 81 ? -21.740 1.401 21.667 1.00 76.25 81 GLN A CA 1
ATOM 644 C C . GLN A 1 81 ? -22.740 0.558 22.471 1.00 76.25 81 GLN A C 1
ATOM 646 O O . GLN A 1 81 ? -23.539 1.109 23.236 1.00 76.25 81 GLN A O 1
ATOM 651 N N . ALA A 1 82 ? -22.697 -0.769 22.344 1.00 76.31 82 ALA A N 1
ATOM 652 C CA . ALA A 1 82 ? -23.533 -1.674 23.126 1.00 76.31 82 ALA A CA 1
ATOM 653 C C . ALA A 1 82 ? -23.202 -1.588 24.627 1.00 76.31 82 ALA A C 1
ATOM 655 O O . ALA A 1 82 ? -24.106 -1.438 25.454 1.00 76.31 82 ALA A O 1
ATOM 656 N N . ALA A 1 83 ? -21.916 -1.583 24.986 1.00 74.69 83 ALA A N 1
ATOM 657 C CA . ALA A 1 83 ? -21.462 -1.424 26.366 1.00 74.69 83 ALA A CA 1
ATOM 658 C C . ALA A 1 83 ? -21.908 -0.081 26.970 1.00 74.69 83 ALA A C 1
ATOM 660 O O . ALA A 1 83 ? -22.388 -0.040 28.108 1.00 74.69 83 ALA A O 1
ATOM 661 N N . ALA A 1 84 ? -21.833 1.007 26.198 1.00 72.81 84 ALA A N 1
ATOM 662 C CA . ALA A 1 84 ? -22.313 2.320 26.618 1.00 72.81 84 ALA A CA 1
ATOM 663 C C . ALA A 1 84 ? -23.825 2.313 26.909 1.00 72.81 84 ALA A C 1
ATOM 665 O O . ALA A 1 84 ? -24.251 2.768 27.975 1.00 72.81 84 ALA A O 1
ATOM 666 N N . LYS A 1 85 ? -24.645 1.722 26.026 1.00 70.81 85 LYS A N 1
ATOM 667 C CA . LYS A 1 85 ? -26.101 1.586 26.235 1.00 70.81 85 LYS A CA 1
ATOM 668 C C . LYS A 1 85 ? -26.431 0.798 27.508 1.00 70.81 85 LYS A C 1
ATOM 670 O O . LYS A 1 85 ? -27.310 1.204 28.271 1.00 70.81 85 LYS A O 1
ATOM 675 N N . ILE A 1 86 ? -25.696 -0.281 27.789 1.00 68.69 86 ILE A N 1
ATOM 676 C CA . ILE A 1 86 ? -25.874 -1.087 29.008 1.00 68.69 86 ILE A CA 1
ATOM 677 C C . ILE A 1 86 ? -25.563 -0.265 30.268 1.00 68.69 86 ILE A C 1
ATOM 679 O O . ILE A 1 86 ? -26.297 -0.354 31.255 1.00 68.69 86 ILE A O 1
ATOM 683 N N . GLN A 1 87 ? -24.514 0.564 30.262 1.00 62.25 87 GLN A N 1
ATOM 684 C CA . GLN A 1 87 ? -24.201 1.426 31.408 1.00 62.25 87 GLN A CA 1
ATOM 685 C C . GLN A 1 87 ? -25.285 2.484 31.660 1.00 62.25 87 G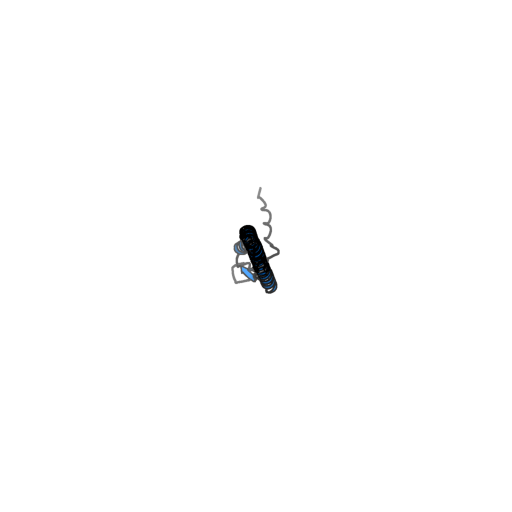LN A C 1
ATOM 687 O O . GLN A 1 87 ? -25.659 2.714 32.813 1.00 62.25 87 GLN A O 1
ATOM 692 N N . VAL A 1 88 ? -25.838 3.089 30.605 1.00 64.44 88 VAL A N 1
ATOM 693 C CA . VAL A 1 88 ? -26.948 4.052 30.717 1.00 64.44 88 VAL A CA 1
ATOM 694 C C . VAL A 1 88 ? -28.210 3.376 31.270 1.00 64.44 88 VAL A C 1
ATOM 696 O O . VAL A 1 88 ? -28.849 3.903 32.187 1.00 64.44 88 VAL A O 1
ATOM 699 N N . ALA A 1 89 ? -28.540 2.173 30.792 1.00 60.25 89 ALA A N 1
ATOM 700 C CA . ALA A 1 89 ? -29.669 1.386 31.291 1.00 60.25 89 ALA A CA 1
ATOM 701 C C . ALA A 1 89 ? -29.508 1.004 32.777 1.00 60.25 89 ALA A C 1
ATOM 703 O O . ALA A 1 89 ? -30.459 1.080 33.557 1.00 60.25 89 ALA A O 1
ATOM 704 N N . LYS A 1 90 ? -28.291 0.651 33.213 1.00 64.88 90 LYS A N 1
ATOM 705 C CA . LYS A 1 90 ? -28.002 0.375 34.631 1.00 64.88 90 LYS A CA 1
ATOM 706 C C . LYS A 1 90 ? -28.191 1.623 35.499 1.00 64.88 90 LYS A C 1
ATOM 708 O O . LYS A 1 90 ? -28.867 1.542 36.524 1.00 64.88 90 LYS A O 1
ATOM 713 N N . LYS A 1 91 ? -27.668 2.781 35.078 1.00 62.03 91 LYS A N 1
ATOM 714 C CA . LYS A 1 91 ? -27.814 4.054 35.810 1.00 62.03 91 LYS A CA 1
ATOM 715 C C . LYS A 1 91 ? -29.283 4.471 35.959 1.00 62.03 91 LYS A C 1
ATOM 717 O O . LYS A 1 91 ? -29.707 4.825 37.056 1.00 62.03 91 LYS A O 1
ATOM 722 N N . THR A 1 92 ? -30.075 4.362 34.893 1.00 62.22 92 THR A N 1
ATOM 723 C CA . THR A 1 92 ? -31.510 4.710 34.907 1.00 62.22 92 THR A CA 1
ATOM 724 C C . THR A 1 92 ? -32.363 3.749 35.743 1.00 62.22 92 THR A C 1
ATOM 726 O O . THR A 1 92 ? -33.332 4.170 36.379 1.00 62.22 92 THR A O 1
ATOM 729 N N . ARG A 1 93 ? -32.000 2.459 35.813 1.00 58.25 93 ARG A N 1
ATOM 730 C CA . ARG A 1 93 ? -32.680 1.486 36.686 1.00 58.25 93 ARG A CA 1
ATOM 731 C C . ARG A 1 93 ? -32.424 1.768 38.168 1.00 58.25 93 ARG A C 1
ATOM 733 O O . ARG A 1 93 ? -33.347 1.656 38.974 1.00 58.25 93 ARG A O 1
ATOM 740 N N . VAL A 1 94 ? -31.200 2.165 38.526 1.00 62.78 94 VAL A N 1
ATOM 741 C CA . VAL A 1 94 ? -30.837 2.534 39.905 1.00 62.78 94 VAL A CA 1
ATOM 742 C C . VAL A 1 94 ? -31.589 3.787 40.352 1.00 62.78 94 VAL A C 1
ATOM 744 O O . VAL A 1 94 ? -32.206 3.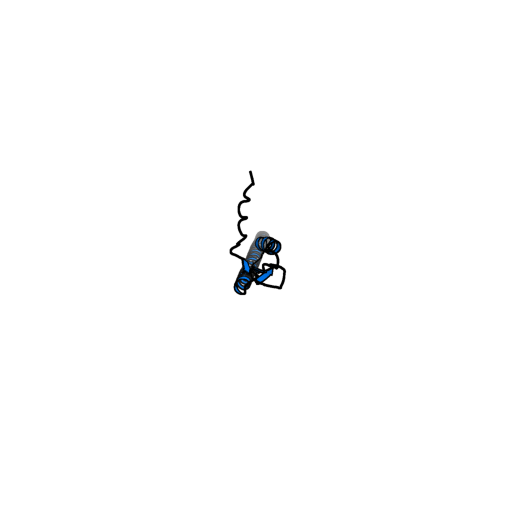769 41.415 1.00 62.78 94 VAL A O 1
ATOM 747 N N . THR A 1 95 ? -31.627 4.842 39.535 1.00 62.62 95 THR A N 1
ATOM 748 C CA . THR A 1 95 ? -32.330 6.086 39.894 1.00 62.62 95 THR A CA 1
ATOM 749 C C . THR A 1 95 ? -33.836 5.882 40.060 1.00 62.62 95 THR A C 1
ATOM 751 O O . THR A 1 95 ? -34.400 6.355 41.048 1.00 62.62 95 THR A O 1
ATOM 754 N N . LYS A 1 96 ? -34.486 5.103 39.181 1.00 61.91 96 LYS A N 1
ATOM 755 C CA . LYS A 1 96 ? -35.905 4.734 39.349 1.00 61.91 96 LYS A CA 1
ATOM 756 C C . LYS A 1 96 ? -36.162 3.970 40.650 1.00 61.91 96 LYS A C 1
ATOM 758 O O . LYS A 1 96 ? -37.143 4.247 41.335 1.00 61.91 96 LYS A O 1
ATOM 763 N N . ARG A 1 97 ? -35.277 3.040 41.028 1.00 55.31 97 ARG A N 1
ATOM 764 C CA . ARG A 1 97 ? -35.415 2.264 42.273 1.00 55.31 97 ARG A CA 1
ATOM 765 C C . ARG A 1 97 ? -35.292 3.152 43.515 1.00 55.31 97 ARG A C 1
ATOM 767 O O . ARG A 1 97 ? -36.075 2.991 44.444 1.00 55.31 97 ARG A O 1
ATOM 774 N N . VAL A 1 98 ? -34.370 4.117 43.504 1.00 59.25 98 VAL A N 1
ATOM 775 C CA . VAL A 1 98 ? -34.179 5.091 44.597 1.00 59.25 98 VAL A CA 1
ATOM 776 C C . VAL A 1 98 ? -35.384 6.027 44.749 1.00 59.25 98 VAL A C 1
ATOM 778 O O . VAL A 1 98 ? -35.778 6.353 45.868 1.00 59.25 98 VAL A O 1
ATOM 781 N N . GLN A 1 99 ? -36.008 6.446 43.644 1.00 59.97 99 GLN A N 1
ATOM 782 C CA . GLN A 1 99 ? -37.233 7.252 43.700 1.00 59.97 99 GLN A CA 1
ATOM 783 C C . GLN A 1 99 ? -38.421 6.461 44.266 1.00 59.97 99 GLN A C 1
ATOM 785 O O . GLN A 1 99 ? -39.203 7.008 45.044 1.00 59.97 99 GLN A O 1
ATOM 790 N N . LEU A 1 100 ? -38.541 5.173 43.923 1.00 56.12 100 LEU A N 1
ATOM 791 C CA . LEU A 1 100 ? -39.614 4.313 44.424 1.00 56.12 100 LEU A CA 1
ATOM 792 C C . LEU A 1 100 ? -39.498 4.077 45.938 1.00 56.12 100 LEU A C 1
ATOM 794 O O . LEU A 1 100 ? -40.481 4.209 46.659 1.00 56.12 100 LEU A O 1
ATOM 798 N N . THR A 1 101 ? -38.296 3.785 46.442 1.00 59.38 101 THR A N 1
ATOM 799 C CA . THR A 1 101 ? -38.077 3.550 47.879 1.00 59.38 101 THR A CA 1
ATOM 800 C C . THR A 1 101 ? -38.271 4.811 48.715 1.00 59.38 101 THR A C 1
ATOM 802 O O . THR A 1 101 ? -38.813 4.725 49.815 1.00 59.38 101 THR A O 1
ATOM 805 N N . LYS A 1 102 ? -37.906 5.991 48.190 1.00 59.72 102 LYS A N 1
ATOM 806 C CA . LYS A 1 102 ? -38.248 7.275 48.822 1.00 59.72 102 LYS A CA 1
ATOM 807 C C . LYS A 1 102 ? -39.760 7.491 48.900 1.00 59.72 102 LYS A C 1
ATOM 809 O O . LYS A 1 102 ? -40.241 7.880 49.957 1.00 59.72 102 LYS A O 1
ATOM 814 N N . LYS A 1 103 ? -40.516 7.189 47.837 1.00 57.22 103 LYS A N 1
ATOM 815 C CA . LYS A 1 103 ? -41.987 7.277 47.869 1.00 57.22 103 LYS A CA 1
ATOM 816 C C . LYS A 1 103 ? -42.616 6.312 48.876 1.00 57.22 103 LYS A C 1
ATOM 818 O O . LYS A 1 103 ? -43.524 6.715 49.585 1.00 57.22 103 LYS A O 1
ATOM 823 N N . ILE A 1 104 ? -42.115 5.080 48.979 1.00 57.44 104 ILE A N 1
ATOM 824 C CA . ILE A 1 104 ? -42.625 4.089 49.943 1.00 57.44 104 ILE A CA 1
ATOM 825 C C . ILE A 1 104 ? -42.344 4.527 51.388 1.00 57.44 104 ILE A C 1
ATOM 827 O O . ILE A 1 104 ? -43.223 4.421 52.230 1.00 57.44 104 ILE A O 1
ATOM 831 N N . LYS A 1 105 ? -41.157 5.084 51.674 1.00 57.25 105 LYS A N 1
ATOM 832 C CA . LYS A 1 105 ? -40.829 5.619 53.010 1.00 57.25 105 LYS A CA 1
ATOM 833 C C . LYS A 1 105 ? -41.631 6.865 53.404 1.00 57.25 105 LYS A C 1
ATOM 835 O O . LYS A 1 105 ? -41.715 7.156 54.588 1.00 57.25 105 LYS A O 1
ATOM 840 N N . MET A 1 106 ? -42.169 7.607 52.436 1.00 54.00 106 MET A N 1
ATOM 841 C CA . MET A 1 106 ? -42.967 8.816 52.679 1.00 54.00 106 MET A CA 1
ATOM 842 C C . MET A 1 106 ? -44.478 8.588 52.563 1.00 54.00 106 MET A C 1
ATOM 844 O O . MET A 1 106 ? -45.246 9.521 52.791 1.00 54.00 106 MET A O 1
ATOM 848 N N . ALA A 1 107 ? -44.923 7.383 52.199 1.00 47.19 107 ALA A N 1
ATOM 849 C CA . ALA A 1 107 ? -46.337 7.051 52.227 1.00 47.19 107 ALA A CA 1
ATOM 850 C C . ALA A 1 107 ? -46.779 6.970 53.700 1.00 47.19 107 ALA A C 1
ATOM 852 O O . ALA A 1 107 ? -46.210 6.167 54.443 1.00 47.19 107 ALA A O 1
ATOM 853 N N . PRO A 1 108 ? -47.749 7.790 54.151 1.00 47.19 108 PRO A N 1
ATOM 854 C CA . PRO A 1 108 ? -48.270 7.666 55.501 1.00 47.19 108 PRO A CA 1
ATOM 855 C C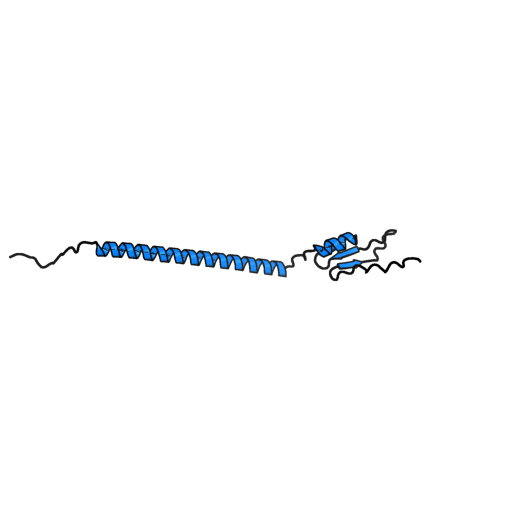 . PRO A 1 108 ? -48.869 6.269 55.639 1.00 47.19 108 PRO A C 1
ATOM 857 O O . PRO A 1 108 ? -49.661 5.839 54.796 1.00 47.19 108 PRO A O 1
ATOM 860 N N . TYR A 1 109 ? -48.443 5.558 56.678 1.00 54.59 109 TYR A N 1
ATOM 861 C CA . TYR A 1 109 ? -49.018 4.289 57.094 1.00 54.59 109 TYR A CA 1
ATOM 862 C C . TYR A 1 109 ? -50.513 4.528 57.345 1.00 54.59 109 TYR A C 1
ATOM 864 O O . TYR A 1 109 ? -50.903 5.103 58.357 1.00 54.59 109 TYR A O 1
ATOM 872 N N . ARG A 1 110 ? -51.354 4.213 56.352 1.00 54.00 110 ARG A N 1
ATOM 873 C CA . ARG A 1 110 ? -52.805 4.232 56.517 1.00 54.00 110 ARG A CA 1
ATOM 874 C C . ARG A 1 110 ? -53.172 2.960 57.258 1.00 54.00 110 ARG A C 1
ATOM 876 O O . ARG A 1 110 ? -53.371 1.917 56.639 1.00 54.00 110 ARG A O 1
ATOM 883 N N . ASP A 1 111 ? -53.240 3.079 58.577 1.00 52.72 111 ASP A N 1
ATOM 884 C CA . ASP A 1 111 ? -53.927 2.138 59.447 1.00 52.72 111 ASP A CA 1
ATOM 885 C C . ASP A 1 111 ? -55.342 1.903 58.917 1.00 52.72 111 ASP A C 1
ATOM 887 O O . ASP A 1 111 ? -56.240 2.731 59.053 1.00 52.72 111 ASP A O 1
ATOM 891 N N . THR A 1 112 ? -55.541 0.760 58.276 1.00 57.03 112 THR A N 1
ATOM 892 C CA . THR A 1 112 ? -56.868 0.175 58.100 1.00 57.03 112 THR A CA 1
ATOM 893 C C . THR A 1 112 ? -56.863 -1.115 58.900 1.00 57.03 112 THR A C 1
ATOM 895 O O . THR A 1 112 ? -56.693 -2.205 58.367 1.00 57.03 112 THR A O 1
ATOM 898 N N . ALA A 1 113 ? -56.955 -0.970 60.224 1.00 52.00 113 ALA A N 1
ATOM 899 C CA . ALA A 1 113 ? -57.208 -2.081 61.132 1.00 52.00 113 ALA A CA 1
ATOM 900 C C . ALA A 1 113 ? -58.660 -2.562 60.912 1.00 52.00 113 ALA A C 1
ATOM 902 O O . ALA A 1 113 ? -59.589 -1.789 61.149 1.00 52.00 113 ALA A O 1
ATOM 903 N N . PRO A 1 114 ? -58.896 -3.805 60.450 1.00 53.81 114 PRO A N 1
ATOM 904 C CA . PRO A 1 114 ? -60.216 -4.241 59.990 1.00 53.81 114 PRO A CA 1
ATOM 905 C C . PRO A 1 114 ? -61.170 -4.703 61.108 1.00 53.81 114 PRO A C 1
ATOM 907 O O . PRO A 1 114 ? -62.190 -5.310 60.810 1.00 53.81 114 PRO A O 1
ATOM 910 N N . TRP A 1 115 ? -60.870 -4.447 62.385 1.00 58.59 115 TRP A N 1
ATOM 911 C CA . TRP A 1 115 ? -61.625 -5.016 63.515 1.00 58.59 115 TRP A CA 1
ATOM 912 C C . TRP A 1 115 ? -62.328 -3.990 64.417 1.00 58.59 115 TRP A C 1
ATOM 914 O O . TRP A 1 115 ? -62.925 -4.367 65.421 1.00 58.59 115 TRP A O 1
ATOM 924 N N . ALA A 1 116 ? -62.333 -2.703 64.062 1.00 51.34 116 ALA A N 1
ATOM 925 C CA . ALA A 1 116 ? -63.101 -1.696 64.793 1.00 51.34 116 ALA A CA 1
ATOM 926 C C . ALA A 1 116 ? -64.578 -1.686 64.347 1.00 51.34 116 ALA A C 1
ATOM 928 O O . ALA A 1 116 ? -65.028 -0.772 63.660 1.00 51.34 116 ALA A O 1
ATOM 929 N N . THR A 1 117 ? -65.344 -2.707 64.733 1.00 51.19 117 THR A N 1
ATOM 930 C CA . THR A 1 117 ? -66.813 -2.669 64.685 1.00 51.19 117 THR A CA 1
ATOM 931 C C . THR A 1 117 ? -67.380 -2.569 66.093 1.00 51.19 117 THR A C 1
ATOM 933 O O . THR A 1 117 ? -67.162 -3.439 66.931 1.00 51.19 117 THR A O 1
ATOM 936 N N . SER A 1 118 ? -68.101 -1.471 66.315 1.00 44.94 118 SER A N 1
ATOM 937 C CA . SER A 1 118 ? -68.877 -1.128 67.506 1.00 44.94 118 SER A CA 1
ATOM 938 C C . SER A 1 118 ? -70.028 -2.112 67.750 1.00 44.94 118 SER A C 1
ATOM 940 O O . SER A 1 118 ? -70.820 -2.354 66.836 1.00 44.94 118 SER A O 1
ATOM 942 N N . LYS A 1 119 ? -70.142 -2.613 68.985 1.00 39.19 119 LYS A N 1
ATOM 943 C CA . LYS A 1 119 ? -71.335 -2.531 69.849 1.00 39.19 119 LYS A CA 1
ATOM 944 C C . LYS A 1 119 ? -71.037 -3.093 71.232 1.00 39.19 119 LYS A C 1
ATOM 946 O O . LYS A 1 119 ? -70.403 -4.165 71.295 1.00 39.19 119 LYS A O 1
#

Radius of gyration: 39.99 Å; chains: 1; bounding box: 119×25×104 Å

Sequence (119 aa):
MEKVQKPKKIFNPQTMVRYDEVVAKNDKKSIWVCKFCLTVLLSPVSAVTHHAFCKPAPTKRSTRIQNIRAAETIKKAEEIQAAAKIQVAKKTRVTKRVQLTKKIKMAPYRDTAPWATSK

Secondary structure (DSSP, 8-state):
----PPPPPP---TTEEEEEEEEETTEEEEEEEETTT--EESSHHHHHHHHHH-PPP--HHHHHHHHHHHHHHHHHHHHHHHHHHHHHHHHHHHHHHHHHHHHHHHS------TT----